Protein AF-A0A917WPK6-F1 (afdb_monomer_lite)

pLDDT: mean 72.39, std 10.98, range [42.38, 93.69]

Secondary structure (DSSP, 8-state):
--HHHHHHHHHHHHHHHS-SEETTEE-----------HHHHHHHHHHHHHHHHHHHHHHHHHHHHHHHHHIIIIISS-HHHHHHHHHHHHTSSTTSPPPHHHHHHHHHHHHHH-TT-HHHHHHHHHHHHHHTS-HHHHHHHHHHHHHHHHHHT-HHHHHHHHHHHHHHHHHHHHHHHHHHT--

Foldseek 3Di:
DDPVVVVVVVVVVCPVVDDCDDPPDGDPDDDDDDDDDPVRVVVVVVVVVVVVVVVVVVVVVVVVVVVVCCCVPPQVVAVLSVLVVVVVVVPPPPLDDDDLVSLVVSLVVRCVRCVPDVVSVVSVVVSVVCVPDDPVRNLVVLVVVLVVCVVVPNVVVSVSSVVVSVVVVVVVVVVVVVVVVPD

Radius of gyration: 34.16 Å; chains: 1; bounding box: 64×54×100 Å

Organism: NCBI:txid1763543

Sequence (183 aa):
MEWRTAEQELNGELLGHLPCKIGKLKVLRASATVEPDPASWEAGMQLESARRQQLFESAVRRQAKARVDFLRREVLSDPVAAQLYLVSMKESDLGRGLDKDTIKKLIEDAAWWTPQNRWLLIARIVYDYLSGLSDGRARDLLRAFIVAAEAIGDQEFADRLRSEADEDARESDREGDRMHLQI

Structure (mmCIF, N/CA/C/O backbone):
data_AF-A0A917WPK6-F1
#
_entry.id   AF-A0A917WPK6-F1
#
loop_
_atom_site.group_PDB
_atom_site.id
_atom_site.type_symbol
_atom_site.label_atom_id
_atom_site.label_alt_id
_atom_site.label_comp_id
_atom_site.label_asym_id
_atom_site.label_entity_id
_atom_site.label_seq_id
_atom_site.pdbx_PDB_ins_code
_atom_site.Cartn_x
_atom_site.Cartn_y
_atom_site.Cartn_z
_atom_site.occupancy
_atom_site.B_iso_or_equiv
_atom_site.auth_seq_id
_atom_site.auth_comp_id
_atom_site.auth_asym_id
_atom_site.auth_atom_id
_atom_site.pdbx_PDB_model_num
ATOM 1 N N . MET A 1 1 ? 17.019 -6.739 -34.092 1.00 50.28 1 MET A N 1
ATOM 2 C CA . MET A 1 1 ? 17.404 -7.574 -35.245 1.00 50.28 1 MET A CA 1
ATOM 3 C C . MET A 1 1 ? 17.828 -8.916 -34.715 1.00 50.28 1 MET A C 1
ATOM 5 O O . MET A 1 1 ? 18.421 -8.988 -33.648 1.00 50.28 1 MET A O 1
ATOM 9 N N . GLU A 1 2 ? 17.358 -9.950 -35.384 1.00 58.19 2 GLU A N 1
ATOM 10 C CA . GLU A 1 2 ? 17.169 -11.278 -34.834 1.00 58.19 2 GLU A CA 1
ATOM 11 C C . GLU A 1 2 ? 18.501 -12.026 -34.822 1.00 58.19 2 GLU A C 1
ATOM 13 O O . GLU A 1 2 ? 19.140 -12.163 -35.857 1.00 58.19 2 GLU A O 1
ATOM 18 N N . TRP A 1 3 ? 18.903 -12.549 -33.661 1.00 59.41 3 TRP A N 1
ATOM 19 C CA . TRP A 1 3 ? 20.047 -13.464 -33.507 1.00 59.41 3 TRP A CA 1
ATOM 20 C C . TRP A 1 3 ? 20.082 -14.554 -34.598 1.00 59.41 3 TRP A C 1
ATOM 22 O O . TRP A 1 3 ? 21.148 -14.958 -35.042 1.00 59.41 3 TRP A O 1
ATOM 32 N N . ARG A 1 4 ? 18.904 -14.953 -35.095 1.00 65.75 4 ARG A N 1
ATOM 33 C CA . ARG A 1 4 ? 18.723 -15.918 -36.183 1.00 65.75 4 ARG A CA 1
ATOM 34 C C . ARG A 1 4 ? 19.319 -15.471 -37.517 1.00 65.75 4 ARG A C 1
ATOM 36 O O . ARG A 1 4 ? 19.803 -16.317 -38.254 1.00 65.75 4 ARG A O 1
ATOM 43 N N . THR A 1 5 ? 19.286 -14.179 -37.838 1.00 71.25 5 THR A N 1
ATOM 44 C CA . THR A 1 5 ? 19.852 -13.647 -39.086 1.00 71.25 5 THR A CA 1
ATOM 45 C C . THR A 1 5 ? 21.377 -13.664 -39.025 1.00 71.25 5 THR A C 1
ATOM 47 O O . THR A 1 5 ? 22.015 -14.173 -39.939 1.00 71.25 5 THR A O 1
ATOM 50 N N . ALA A 1 6 ? 21.951 -13.231 -37.898 1.00 67.00 6 ALA A N 1
ATOM 51 C CA . ALA A 1 6 ? 23.393 -13.302 -37.657 1.00 67.00 6 ALA A CA 1
ATOM 52 C C . ALA A 1 6 ? 23.897 -14.758 -37.595 1.00 67.00 6 ALA A C 1
ATOM 54 O O . ALA A 1 6 ? 24.951 -15.083 -38.131 1.00 67.00 6 ALA A O 1
ATOM 55 N N . GLU A 1 7 ? 23.120 -15.660 -36.990 1.00 67.88 7 GLU A N 1
ATOM 56 C CA . GLU A 1 7 ? 23.405 -17.098 -36.962 1.00 67.88 7 GLU A CA 1
ATOM 57 C C . GLU A 1 7 ? 23.364 -17.717 -38.370 1.00 67.88 7 GLU A C 1
ATOM 59 O O . GLU A 1 7 ? 24.188 -18.571 -38.695 1.00 67.88 7 GLU A O 1
ATOM 64 N N . GLN A 1 8 ? 22.438 -17.285 -39.230 1.00 70.94 8 GLN A N 1
ATOM 65 C CA . GLN A 1 8 ? 22.352 -17.745 -40.619 1.00 70.94 8 GLN A CA 1
ATOM 66 C C . GLN A 1 8 ? 23.507 -17.231 -41.485 1.00 70.94 8 GLN A C 1
ATOM 68 O O . GLN A 1 8 ? 24.055 -18.012 -42.262 1.00 70.94 8 GLN A O 1
ATOM 73 N N . GLU A 1 9 ? 23.906 -15.969 -41.332 1.00 74.81 9 GLU A N 1
ATOM 74 C CA . GLU A 1 9 ? 25.057 -15.393 -42.041 1.00 74.81 9 GLU A CA 1
ATOM 75 C C . GLU A 1 9 ? 26.365 -16.075 -41.628 1.00 74.81 9 GLU A C 1
ATOM 77 O O . GLU A 1 9 ? 27.120 -16.536 -42.485 1.00 74.81 9 GLU A O 1
ATOM 82 N N . LEU A 1 10 ? 26.579 -16.254 -40.322 1.00 70.38 10 LEU A N 1
ATOM 83 C CA . LEU A 1 10 ? 27.770 -16.907 -39.785 1.00 70.38 10 LEU A CA 1
ATOM 84 C C . LEU A 1 10 ? 27.842 -18.386 -40.194 1.00 70.38 10 LEU A C 1
ATOM 86 O O . LEU A 1 10 ? 28.901 -18.875 -40.582 1.00 70.38 10 LEU A O 1
ATOM 90 N N . ASN A 1 11 ? 26.714 -19.103 -40.188 1.00 71.12 11 ASN A N 1
ATOM 91 C CA . ASN A 1 11 ? 26.657 -20.466 -40.721 1.00 71.12 11 ASN A CA 1
ATOM 92 C C . ASN A 1 11 ? 26.923 -20.508 -42.236 1.00 71.12 11 ASN A C 1
ATOM 94 O O . ASN A 1 11 ? 27.572 -21.442 -42.708 1.00 71.12 11 ASN A O 1
ATOM 98 N N . GLY A 1 12 ? 26.455 -19.510 -42.990 1.00 72.38 12 GLY A N 1
ATOM 99 C CA . GLY A 1 12 ? 26.728 -19.367 -44.420 1.00 72.38 12 GLY A CA 1
ATOM 100 C C . GLY A 1 12 ? 28.217 -19.184 -44.721 1.00 72.38 12 GLY A C 1
ATOM 101 O O . GLY A 1 12 ? 28.764 -19.905 -45.557 1.00 72.38 12 GLY A O 1
ATOM 102 N N . GLU A 1 13 ? 28.894 -18.289 -43.999 1.00 72.44 13 GLU A N 1
ATOM 103 C CA . GLU A 1 13 ? 30.341 -18.075 -44.139 1.00 72.44 13 GLU A CA 1
ATOM 104 C C . GLU A 1 13 ? 31.158 -19.294 -43.691 1.00 72.44 13 GLU A C 1
ATOM 106 O O . GLU A 1 13 ? 32.083 -19.720 -44.391 1.00 72.44 13 GLU A O 1
ATOM 111 N N . LEU A 1 14 ? 30.794 -19.920 -42.566 1.00 70.31 14 LEU A N 1
ATOM 112 C CA . LEU A 1 14 ? 31.486 -21.115 -42.075 1.00 70.31 14 LEU A CA 1
ATOM 113 C C . LEU A 1 14 ? 31.387 -22.282 -43.064 1.00 70.31 14 LEU A C 1
ATOM 115 O O . LEU A 1 14 ? 32.368 -23.000 -43.246 1.00 70.31 14 LEU A O 1
ATOM 119 N N . LEU A 1 15 ? 30.250 -22.459 -43.742 1.00 69.06 15 LEU A N 1
ATOM 120 C CA . LEU A 1 15 ? 30.089 -23.475 -44.789 1.00 69.06 15 LEU A CA 1
ATOM 121 C C . LEU A 1 15 ? 30.979 -23.215 -46.016 1.00 69.06 15 LEU A C 1
ATOM 123 O O . LEU A 1 15 ? 31.389 -24.171 -46.676 1.00 69.06 15 LEU A O 1
ATOM 127 N N . GLY A 1 16 ? 31.291 -21.949 -46.313 1.00 69.12 16 GLY A N 1
ATOM 128 C CA . GLY A 1 16 ? 32.178 -21.559 -47.413 1.00 69.12 16 GLY A CA 1
ATOM 129 C C . GLY A 1 16 ? 33.662 -21.820 -47.135 1.00 69.12 16 GLY A C 1
ATOM 130 O O . GLY A 1 16 ? 34.419 -22.103 -48.063 1.00 69.12 16 GLY A O 1
ATOM 131 N N . HIS A 1 17 ? 34.077 -21.771 -45.865 1.00 69.25 17 HIS A N 1
ATOM 132 C CA . HIS A 1 17 ? 35.486 -21.878 -45.465 1.00 69.25 17 HIS A CA 1
ATOM 133 C C . HIS A 1 17 ? 35.862 -23.200 -44.783 1.00 69.25 17 HIS A C 1
ATOM 135 O O . HIS A 1 17 ? 37.037 -23.575 -44.793 1.00 69.25 17 HIS A O 1
ATOM 141 N N . LEU A 1 18 ? 34.899 -23.938 -44.220 1.00 64.19 18 LEU A N 1
ATOM 142 C CA . LEU A 1 18 ? 35.140 -25.240 -43.600 1.00 64.19 18 LEU A CA 1
ATOM 143 C C . LEU A 1 18 ? 34.646 -26.367 -44.512 1.00 64.19 18 LEU A C 1
ATOM 145 O O . LEU A 1 18 ? 33.437 -26.598 -44.622 1.00 64.19 18 LEU A O 1
ATOM 149 N N . PRO A 1 19 ? 35.551 -27.144 -45.132 1.00 62.59 19 PRO A N 1
ATOM 150 C CA . PRO A 1 19 ? 35.147 -28.330 -45.868 1.00 62.59 19 PRO A CA 1
ATOM 151 C C . PRO A 1 19 ? 34.479 -29.314 -44.903 1.00 62.59 19 PRO A C 1
ATOM 153 O O . PRO A 1 19 ? 35.118 -29.936 -44.055 1.00 62.59 19 PRO A O 1
ATOM 156 N N . CYS A 1 20 ? 33.165 -29.483 -45.050 1.00 61.66 20 CYS A N 1
ATOM 157 C CA . CYS A 1 20 ? 32.365 -30.351 -44.183 1.00 61.66 20 CYS A CA 1
ATOM 158 C C . CYS A 1 20 ? 32.765 -31.836 -44.289 1.00 61.66 20 CYS A C 1
ATOM 160 O O . CYS A 1 20 ? 32.389 -32.639 -43.427 1.00 61.66 20 CYS A O 1
ATOM 162 N N . LYS A 1 21 ? 33.545 -32.201 -45.321 1.00 58.88 21 LYS A N 1
ATOM 163 C CA . LYS A 1 21 ? 34.248 -33.480 -45.445 1.00 58.88 21 LYS A CA 1
ATOM 164 C C . LYS A 1 21 ? 35.617 -33.312 -46.113 1.00 58.88 21 LYS A C 1
ATOM 166 O O . LYS A 1 21 ? 35.682 -32.900 -47.266 1.00 58.88 21 LYS A O 1
ATOM 171 N N . ILE A 1 22 ? 36.688 -33.722 -45.432 1.00 60.81 22 ILE A N 1
ATOM 172 C CA . ILE A 1 22 ? 38.014 -33.941 -46.037 1.00 60.81 22 ILE A CA 1
ATOM 173 C C . ILE A 1 22 ? 38.290 -35.447 -45.977 1.00 60.81 22 ILE A C 1
ATOM 175 O O . ILE A 1 22 ? 38.600 -35.993 -44.917 1.00 60.81 22 ILE A O 1
ATOM 179 N N . GLY A 1 23 ? 38.131 -36.153 -47.099 1.00 66.56 23 GLY A N 1
ATOM 180 C CA . GLY A 1 23 ? 38.293 -37.611 -47.143 1.00 66.56 23 GLY A CA 1
ATOM 181 C C . GLY A 1 23 ? 37.332 -38.335 -46.186 1.00 66.56 23 GLY A C 1
ATOM 182 O O . GLY A 1 23 ? 36.129 -38.382 -46.432 1.00 66.56 23 GLY A O 1
ATOM 183 N N . LYS A 1 24 ? 37.858 -38.903 -45.089 1.00 63.97 24 LYS A N 1
ATOM 184 C CA . LYS A 1 24 ? 37.076 -39.594 -44.039 1.00 63.97 24 LYS A CA 1
ATOM 185 C C . LYS A 1 24 ? 36.710 -38.709 -42.833 1.00 63.97 24 LYS A C 1
ATOM 187 O O . LYS A 1 24 ? 35.982 -39.170 -41.958 1.00 63.97 24 LYS A O 1
ATOM 192 N N . LEU A 1 25 ? 37.203 -37.471 -42.756 1.00 54.19 25 LEU A N 1
ATOM 193 C CA . LEU A 1 25 ? 36.896 -36.542 -41.662 1.00 54.19 25 LEU A CA 1
ATOM 194 C C . LEU A 1 25 ? 35.546 -35.866 -41.897 1.00 54.19 25 LEU A C 1
ATOM 196 O O . LEU A 1 25 ? 35.306 -35.339 -42.980 1.00 54.19 25 LEU A O 1
ATOM 200 N N . LYS A 1 26 ? 34.685 -35.854 -40.875 1.00 65.06 26 LYS A N 1
ATOM 201 C CA . LYS A 1 26 ? 33.421 -35.109 -40.854 1.00 65.06 26 LYS A CA 1
ATOM 202 C C . LYS A 1 26 ? 33.469 -34.119 -39.696 1.00 65.06 26 LYS A C 1
ATOM 204 O O . LYS A 1 26 ? 33.657 -34.530 -38.553 1.00 65.06 26 LYS A O 1
ATOM 209 N N . VAL A 1 27 ? 33.289 -32.834 -39.986 1.00 62.88 27 VAL A N 1
ATOM 210 C CA . VAL A 1 27 ? 33.156 -31.814 -38.939 1.00 62.88 27 VAL A CA 1
ATOM 211 C C . VAL A 1 27 ? 31.792 -32.008 -38.277 1.00 62.88 27 VAL A C 1
ATOM 213 O O . VAL A 1 27 ? 30.759 -31.915 -38.936 1.00 62.88 27 VAL A O 1
ATOM 216 N N . LEU A 1 28 ? 31.787 -32.367 -36.991 1.00 62.81 28 LEU A N 1
ATOM 217 C CA . LEU A 1 28 ? 30.559 -32.636 -36.231 1.00 62.81 28 LEU A CA 1
ATOM 218 C C . LEU A 1 28 ? 30.001 -31.379 -35.551 1.00 62.81 28 LEU A C 1
ATOM 220 O O . LEU A 1 28 ? 28.794 -31.290 -35.345 1.00 62.81 28 LEU A O 1
ATOM 224 N N . ARG A 1 29 ? 30.866 -30.418 -35.205 1.00 58.94 29 ARG A N 1
ATOM 225 C CA . ARG A 1 29 ? 30.492 -29.151 -34.570 1.00 58.94 29 ARG A CA 1
ATOM 226 C C . ARG A 1 29 ? 31.550 -28.089 -34.861 1.00 58.94 29 ARG A C 1
ATOM 228 O O . ARG A 1 29 ? 32.737 -28.372 -34.738 1.00 58.94 29 ARG A O 1
ATOM 235 N N . ALA A 1 30 ? 31.107 -26.884 -35.199 1.00 65.75 30 ALA A N 1
ATOM 236 C CA . ALA A 1 30 ? 31.920 -25.675 -35.177 1.00 65.75 30 ALA A CA 1
ATOM 237 C C . ALA A 1 30 ? 31.386 -24.761 -34.066 1.00 65.75 30 ALA A C 1
ATOM 239 O O . ALA A 1 30 ? 30.181 -24.730 -33.812 1.00 65.75 30 ALA A O 1
ATOM 240 N N . SER A 1 31 ? 32.277 -24.057 -33.375 1.00 62.41 31 SER A N 1
ATOM 241 C CA . SER A 1 31 ? 31.922 -23.026 -32.400 1.00 62.41 31 SER A CA 1
ATOM 242 C C . SER A 1 31 ? 32.614 -21.735 -32.798 1.00 62.41 31 SER A C 1
ATOM 244 O O . SER A 1 31 ? 33.829 -21.740 -32.985 1.00 62.41 31 SER A O 1
ATOM 246 N N . ALA A 1 32 ? 31.851 -20.655 -32.904 1.00 65.50 32 ALA A N 1
ATOM 247 C CA . ALA A 1 32 ? 32.379 -19.313 -33.076 1.00 65.50 32 ALA A CA 1
ATOM 248 C C . ALA A 1 32 ? 32.091 -18.509 -31.808 1.00 65.50 32 ALA A C 1
ATOM 250 O O . ALA A 1 32 ? 30.985 -18.570 -31.267 1.00 65.50 32 ALA A O 1
ATOM 251 N N . THR A 1 33 ? 33.092 -17.768 -31.346 1.00 66.69 33 THR A N 1
ATOM 252 C CA . THR A 1 33 ? 32.928 -16.770 -30.292 1.00 66.69 33 THR A CA 1
ATOM 253 C C . THR A 1 33 ? 32.871 -15.419 -30.978 1.00 66.69 33 THR A C 1
ATOM 255 O O . THR A 1 33 ? 33.803 -15.053 -31.689 1.00 66.69 33 THR A O 1
ATOM 258 N N . VAL A 1 34 ? 31.764 -14.703 -30.804 1.00 69.69 34 VAL A N 1
ATOM 259 C CA . VAL A 1 34 ? 31.635 -13.330 -31.288 1.00 69.69 34 VAL A CA 1
ATOM 260 C C . VAL A 1 34 ? 32.071 -12.419 -30.153 1.00 69.69 34 VAL A C 1
ATOM 262 O O . VAL A 1 34 ? 31.407 -12.365 -29.119 1.00 69.69 34 VAL A O 1
ATOM 265 N N . GLU A 1 35 ? 33.192 -11.732 -30.335 1.00 78.00 35 GLU A N 1
ATOM 266 C CA . GLU A 1 35 ? 33.587 -10.642 -29.451 1.00 78.00 35 GLU A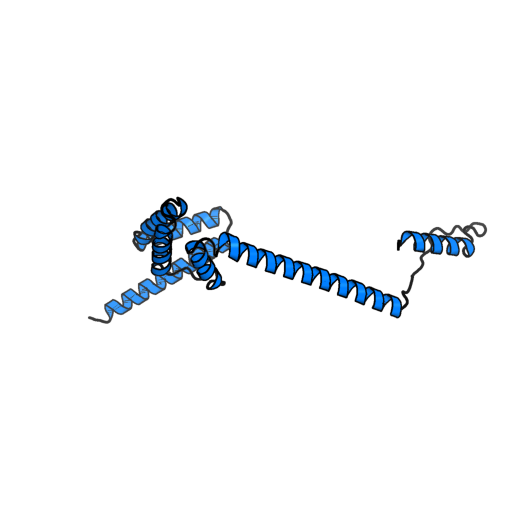 CA 1
ATOM 267 C C . GLU A 1 35 ? 32.880 -9.372 -29.935 1.00 78.00 35 GLU A C 1
ATOM 269 O O . GLU A 1 35 ? 33.131 -8.928 -31.059 1.00 78.00 35 GLU A O 1
ATOM 274 N N . PRO A 1 36 ? 31.934 -8.818 -29.156 1.00 71.94 36 PRO A N 1
ATOM 275 C CA . PRO A 1 36 ? 31.268 -7.593 -29.551 1.00 71.94 36 PRO A CA 1
ATOM 276 C C . PRO A 1 36 ? 32.284 -6.453 -29.549 1.00 71.94 36 PRO A C 1
ATOM 278 O O . PRO A 1 36 ? 33.069 -6.307 -28.612 1.00 71.94 36 PRO A O 1
ATOM 281 N N . ASP A 1 37 ? 32.232 -5.626 -30.590 1.00 84.19 37 ASP A N 1
ATOM 282 C CA . ASP A 1 37 ? 32.968 -4.369 -30.623 1.00 84.19 37 ASP A CA 1
ATOM 283 C C . ASP A 1 37 ? 32.655 -3.557 -29.344 1.00 84.19 37 ASP A C 1
ATOM 285 O O . ASP A 1 37 ? 31.471 -3.364 -29.027 1.00 84.19 37 ASP A O 1
ATOM 289 N N . PRO A 1 38 ? 33.671 -3.097 -28.586 1.00 81.38 38 PRO A N 1
ATOM 290 C CA . PRO A 1 38 ? 33.469 -2.419 -27.307 1.00 81.38 38 PRO A CA 1
ATOM 291 C C . PRO A 1 38 ? 32.511 -1.226 -27.392 1.00 81.38 38 PRO A C 1
ATOM 293 O O . PRO A 1 38 ? 31.682 -1.045 -26.501 1.00 81.38 38 PRO A O 1
ATOM 296 N N . ALA A 1 39 ? 32.556 -0.459 -28.487 1.00 80.75 39 ALA A N 1
ATOM 297 C CA . ALA A 1 39 ? 31.664 0.683 -28.684 1.00 80.75 39 ALA A CA 1
ATOM 298 C C . ALA A 1 39 ? 30.201 0.245 -28.883 1.00 80.75 39 ALA A C 1
ATOM 300 O O . ALA A 1 39 ? 29.277 0.853 -28.337 1.00 80.75 39 ALA A O 1
ATOM 301 N N . SER A 1 40 ? 29.981 -0.854 -29.607 1.00 81.00 40 SER A N 1
ATOM 302 C CA . SER A 1 40 ? 28.655 -1.455 -29.796 1.00 81.00 40 SER A CA 1
ATOM 303 C C . SER A 1 40 ? 28.094 -2.058 -28.499 1.00 81.00 40 SER A C 1
ATOM 305 O O . SER A 1 40 ? 26.893 -1.958 -28.230 1.00 81.00 40 SER A O 1
ATOM 307 N N . TRP A 1 41 ? 28.957 -2.641 -27.661 1.00 81.25 41 TRP A N 1
ATOM 308 C CA . TRP A 1 41 ? 28.588 -3.144 -26.335 1.00 81.25 41 TRP A CA 1
ATOM 309 C C . TRP A 1 41 ? 28.183 -2.014 -25.379 1.00 81.25 41 TRP A C 1
ATOM 311 O O . TRP A 1 41 ? 27.123 -2.082 -24.750 1.00 81.25 41 TRP A O 1
ATOM 321 N N . GLU A 1 42 ? 28.985 -0.949 -25.303 1.00 84.88 42 GLU A N 1
ATOM 322 C CA . GLU A 1 42 ? 28.680 0.230 -24.486 1.00 84.88 42 GLU A CA 1
ATOM 323 C C . GLU A 1 42 ? 27.368 0.895 -24.915 1.00 84.88 42 GLU A C 1
ATOM 325 O O . GLU A 1 42 ? 26.526 1.200 -24.065 1.00 84.88 42 GLU A O 1
ATOM 330 N N . ALA A 1 43 ? 27.141 1.043 -26.224 1.00 84.19 43 ALA A N 1
ATOM 331 C CA . ALA A 1 43 ? 25.889 1.572 -26.758 1.00 84.19 43 ALA A CA 1
ATOM 332 C C . ALA A 1 43 ? 24.678 0.701 -26.369 1.00 84.19 43 ALA A C 1
ATOM 334 O O . ALA A 1 43 ? 23.634 1.227 -25.972 1.00 84.19 43 ALA A O 1
ATOM 335 N N . GLY A 1 44 ? 24.817 -0.629 -26.414 1.00 85.81 44 GLY A N 1
ATOM 336 C CA . GLY A 1 44 ? 23.776 -1.562 -25.972 1.00 85.81 44 GLY A CA 1
ATOM 337 C C . GLY A 1 44 ? 23.466 -1.443 -24.477 1.00 85.81 44 GLY A C 1
ATOM 338 O O . GLY A 1 44 ? 22.300 -1.393 -24.078 1.00 85.81 44 GLY A O 1
ATOM 339 N N . MET A 1 45 ? 24.502 -1.318 -23.646 1.00 88.25 45 MET A N 1
ATOM 340 C CA . MET A 1 45 ? 24.355 -1.132 -22.200 1.00 88.25 45 MET A CA 1
ATOM 341 C C . MET A 1 45 ? 23.681 0.198 -21.845 1.00 88.25 45 MET A C 1
ATOM 343 O O . MET A 1 45 ? 22.839 0.234 -20.943 1.00 88.25 45 MET A O 1
ATOM 347 N N . GLN A 1 46 ? 24.005 1.276 -22.564 1.00 90.00 46 GLN A N 1
ATOM 348 C CA . GLN A 1 46 ? 23.354 2.579 -22.402 1.00 90.00 46 GLN A CA 1
ATOM 349 C C . GLN A 1 46 ? 21.880 2.545 -22.822 1.00 90.00 46 GLN A C 1
ATOM 351 O O . GLN A 1 46 ? 21.028 3.123 -22.148 1.00 90.00 46 GLN A O 1
ATOM 356 N N . LEU A 1 47 ? 21.551 1.830 -23.899 1.00 92.00 47 LEU A N 1
ATOM 357 C CA . LEU A 1 47 ? 20.165 1.681 -24.337 1.00 92.00 47 LEU A CA 1
ATOM 358 C C . LEU A 1 47 ? 19.329 0.901 -23.310 1.00 92.00 47 LEU A C 1
ATOM 360 O O . LEU A 1 47 ? 18.212 1.301 -22.975 1.00 92.00 47 LEU A O 1
ATOM 364 N N . GLU A 1 48 ? 19.875 -0.188 -22.769 1.00 89.50 48 GLU A N 1
ATOM 365 C CA . GLU A 1 48 ? 19.201 -0.992 -21.745 1.00 89.50 48 GLU A CA 1
ATOM 366 C C . GLU A 1 48 ? 19.059 -0.258 -20.407 1.00 89.50 48 GLU A C 1
ATOM 368 O O . GLU A 1 48 ? 18.044 -0.412 -19.717 1.00 89.50 48 GLU A O 1
ATOM 373 N N . SER A 1 49 ? 20.042 0.556 -20.016 1.00 88.62 49 SER A N 1
ATOM 374 C CA . SER A 1 49 ? 19.930 1.383 -18.809 1.00 88.62 49 SER A CA 1
ATOM 375 C C . SER A 1 49 ? 18.883 2.487 -18.985 1.00 88.62 49 SER A C 1
ATOM 377 O O . SER A 1 49 ? 18.027 2.649 -18.112 1.00 88.62 49 SER A O 1
ATOM 379 N N . ALA A 1 50 ? 18.857 3.160 -20.140 1.00 90.06 50 ALA A N 1
ATOM 380 C CA . ALA A 1 50 ? 17.844 4.160 -20.471 1.00 90.06 50 ALA A CA 1
ATOM 381 C C . ALA A 1 50 ? 16.430 3.556 -20.481 1.00 90.06 50 ALA A C 1
ATOM 383 O O . ALA A 1 50 ? 15.493 4.130 -19.920 1.00 90.06 50 ALA A O 1
ATOM 384 N N . ARG A 1 51 ? 16.274 2.352 -21.044 1.00 91.44 51 ARG A N 1
ATOM 385 C CA . ARG A 1 51 ? 14.995 1.633 -21.055 1.00 91.44 51 ARG A CA 1
ATOM 386 C C . ARG A 1 51 ? 14.523 1.286 -19.646 1.00 91.44 51 ARG A C 1
ATOM 388 O O . ARG A 1 51 ? 13.356 1.503 -19.318 1.00 91.44 51 ARG A O 1
ATOM 395 N N . ARG A 1 52 ? 15.418 0.766 -18.803 1.00 90.75 52 ARG A N 1
ATOM 396 C CA . ARG A 1 52 ? 15.111 0.467 -17.396 1.00 90.75 52 ARG A CA 1
ATOM 397 C C . ARG A 1 52 ? 14.710 1.722 -16.628 1.00 90.75 52 ARG A C 1
ATOM 399 O O . ARG A 1 52 ? 13.711 1.690 -15.911 1.00 90.75 52 ARG A O 1
ATOM 406 N N . GLN A 1 53 ? 15.420 2.826 -16.841 1.00 92.06 53 GLN A N 1
ATOM 407 C CA . GLN A 1 53 ? 15.097 4.110 -16.226 1.00 92.06 53 GLN A CA 1
ATOM 408 C C . GLN A 1 53 ? 13.703 4.598 -16.640 1.00 92.06 53 GLN A C 1
ATOM 410 O O . GLN A 1 53 ? 12.888 4.947 -15.789 1.00 92.06 53 GLN A O 1
ATOM 415 N N . GLN A 1 54 ? 13.374 4.529 -17.931 1.00 92.50 54 GLN A N 1
ATOM 416 C CA . GLN A 1 54 ? 12.053 4.912 -18.429 1.00 92.50 54 GLN A CA 1
ATOM 417 C C . GLN A 1 54 ? 10.934 4.037 -17.840 1.00 92.50 54 GLN A C 1
ATOM 419 O O . GLN A 1 54 ? 9.861 4.540 -17.490 1.00 92.50 54 GLN A O 1
ATOM 424 N N . LEU A 1 55 ? 11.168 2.728 -17.704 1.00 92.56 55 LEU A N 1
ATOM 425 C CA . LEU A 1 55 ? 10.213 1.819 -17.069 1.00 92.56 55 LEU A CA 1
ATOM 426 C C . LEU A 1 55 ? 9.989 2.184 -15.600 1.00 92.56 55 LEU A C 1
ATOM 428 O O . LEU A 1 55 ? 8.832 2.266 -15.176 1.00 92.56 55 LEU A O 1
ATOM 432 N N . PHE A 1 56 ? 11.063 2.462 -14.859 1.00 93.69 56 PHE A N 1
ATOM 433 C CA . PHE A 1 56 ? 10.984 2.902 -13.470 1.00 93.69 56 PHE A CA 1
ATOM 434 C C . PHE A 1 56 ? 10.198 4.210 -13.341 1.00 93.69 56 PHE A C 1
ATOM 436 O O . PHE A 1 56 ? 9.216 4.272 -12.601 1.00 93.69 56 PHE A O 1
ATOM 443 N N . GLU A 1 57 ? 10.530 5.224 -14.139 1.00 93.69 57 GLU A N 1
ATOM 444 C CA . GLU A 1 57 ? 9.808 6.499 -14.140 1.00 93.69 57 GLU A CA 1
ATOM 445 C C . GLU A 1 57 ? 8.327 6.330 -14.489 1.00 93.69 57 GLU A C 1
ATOM 447 O O . GLU A 1 57 ? 7.461 6.956 -13.873 1.00 93.69 57 GLU A O 1
ATOM 452 N N . SER A 1 58 ? 8.002 5.449 -15.439 1.00 91.00 58 SER A N 1
ATOM 453 C CA . SER A 1 58 ? 6.610 5.148 -15.786 1.00 91.00 58 SER A CA 1
ATOM 454 C C . SER A 1 58 ? 5.844 4.512 -14.622 1.00 91.00 58 SER A C 1
ATOM 456 O O . SER A 1 58 ? 4.650 4.772 -14.450 1.00 91.00 58 SER A O 1
ATOM 458 N N . ALA A 1 59 ? 6.507 3.668 -13.828 1.00 91.06 59 ALA A N 1
ATOM 459 C CA . ALA A 1 59 ? 5.919 3.020 -12.664 1.00 91.06 59 ALA A CA 1
ATOM 460 C C . ALA A 1 59 ? 5.712 4.036 -11.535 1.00 91.06 59 ALA A C 1
ATOM 462 O O . ALA A 1 59 ? 4.606 4.124 -11.004 1.00 91.06 59 ALA A O 1
ATOM 463 N N . VAL A 1 60 ? 6.714 4.878 -11.264 1.00 89.44 60 VAL A N 1
ATOM 464 C CA . VAL A 1 60 ? 6.625 5.972 -10.284 1.00 89.44 60 VAL A CA 1
ATOM 465 C C . VAL A 1 60 ? 5.486 6.927 -10.637 1.00 89.44 60 VAL A C 1
ATOM 467 O O . VAL A 1 60 ? 4.662 7.247 -9.783 1.00 89.44 60 VAL A O 1
ATOM 470 N N . ARG A 1 61 ? 5.360 7.333 -11.908 1.00 90.19 61 ARG A N 1
ATOM 471 C CA . ARG A 1 61 ? 4.254 8.197 -12.355 1.00 90.19 61 ARG A CA 1
ATOM 472 C C . ARG A 1 61 ? 2.893 7.523 -12.200 1.00 90.19 61 ARG A C 1
ATOM 474 O O . ARG A 1 61 ? 1.943 8.178 -11.776 1.00 90.19 61 ARG A O 1
ATOM 481 N N . ARG A 1 62 ? 2.780 6.229 -12.521 1.00 89.62 62 ARG A N 1
ATOM 482 C CA . ARG A 1 62 ? 1.532 5.467 -12.330 1.00 89.62 62 ARG A CA 1
ATOM 483 C C . ARG A 1 62 ? 1.155 5.359 -10.858 1.00 89.62 62 ARG A C 1
ATOM 485 O O . ARG A 1 62 ? -0.002 5.593 -10.528 1.00 89.62 62 ARG A O 1
ATOM 492 N N . GLN A 1 63 ? 2.116 5.072 -9.986 1.00 88.00 63 GLN A N 1
ATOM 493 C CA . GLN A 1 63 ? 1.894 5.004 -8.545 1.00 88.00 63 GLN A CA 1
ATOM 494 C C . GLN A 1 63 ? 1.494 6.369 -7.976 1.00 88.00 63 GLN A C 1
ATOM 496 O O . GLN A 1 63 ? 0.514 6.461 -7.241 1.00 88.00 63 GLN A O 1
ATOM 501 N N . ALA A 1 64 ? 2.202 7.437 -8.353 1.00 86.00 64 ALA A N 1
ATOM 502 C CA . ALA A 1 64 ? 1.875 8.795 -7.933 1.00 86.00 64 ALA A CA 1
ATOM 503 C C . ALA A 1 64 ? 0.462 9.189 -8.382 1.00 86.00 64 ALA A C 1
ATOM 505 O O . ALA A 1 64 ? -0.323 9.690 -7.579 1.00 86.00 64 ALA A O 1
ATOM 506 N N . LYS A 1 65 ? 0.103 8.889 -9.636 1.00 89.50 65 LYS A N 1
ATOM 507 C CA . LYS A 1 65 ? -1.245 9.132 -10.155 1.00 89.50 65 LYS A CA 1
ATOM 508 C C . LYS A 1 65 ? -2.303 8.331 -9.395 1.00 89.50 65 LYS A C 1
ATOM 510 O O . LYS A 1 65 ? -3.289 8.916 -8.969 1.00 89.50 65 LYS A O 1
ATOM 515 N N . ALA A 1 66 ? -2.085 7.035 -9.176 1.00 87.12 66 ALA A N 1
ATOM 516 C CA . ALA A 1 66 ? -3.013 6.190 -8.425 1.00 87.12 66 ALA A CA 1
ATOM 517 C C . ALA A 1 66 ? -3.217 6.699 -6.992 1.00 87.12 66 ALA A C 1
ATOM 519 O O . ALA A 1 66 ? -4.342 6.735 -6.504 1.00 87.12 66 ALA A O 1
ATOM 520 N N . ARG A 1 67 ? -2.145 7.162 -6.340 1.00 82.00 67 ARG A N 1
ATOM 521 C CA . ARG A 1 67 ? -2.218 7.759 -5.005 1.00 82.00 67 ARG A CA 1
ATOM 522 C C . ARG A 1 67 ? -3.020 9.057 -4.999 1.00 82.00 67 ARG A C 1
ATOM 524 O O . ARG A 1 67 ? -3.844 9.246 -4.115 1.00 82.00 67 ARG A O 1
ATOM 531 N N . VAL A 1 68 ? -2.804 9.936 -5.976 1.00 84.00 68 VAL A N 1
ATOM 532 C CA . VAL A 1 68 ? -3.577 11.181 -6.120 1.00 84.00 68 VAL A CA 1
ATOM 533 C C . VAL A 1 68 ? -5.048 10.882 -6.408 1.00 84.00 68 VAL A C 1
ATOM 535 O O . VAL A 1 68 ? -5.924 11.509 -5.818 1.00 84.00 68 VAL A O 1
ATOM 538 N N . ASP A 1 69 ? -5.326 9.909 -7.274 1.00 85.25 69 ASP A N 1
ATOM 539 C CA . ASP A 1 69 ? -6.691 9.502 -7.602 1.00 85.25 69 ASP A CA 1
ATOM 540 C C . ASP A 1 69 ? -7.399 8.894 -6.381 1.00 85.25 69 ASP A C 1
ATOM 542 O O . ASP A 1 69 ? -8.541 9.259 -6.115 1.00 85.25 69 ASP A O 1
ATOM 546 N N . PHE A 1 70 ? -6.720 8.048 -5.599 1.00 81.62 70 PHE A N 1
ATOM 547 C CA . PHE A 1 70 ? -7.226 7.512 -4.330 1.00 81.62 70 PHE A CA 1
ATOM 548 C C . PHE A 1 70 ? -7.513 8.626 -3.320 1.00 81.62 70 PHE A C 1
ATOM 550 O O . PHE A 1 70 ? -8.621 8.726 -2.797 1.00 81.62 70 PHE A O 1
ATOM 557 N N . LEU A 1 71 ? -6.546 9.523 -3.109 1.00 80.38 71 LEU A N 1
ATOM 558 C CA . LEU A 1 71 ? -6.714 10.673 -2.225 1.00 80.38 71 LEU A CA 1
ATOM 559 C C . LEU A 1 71 ? -7.934 11.506 -2.619 1.00 80.38 71 LEU A C 1
ATOM 561 O O . LEU A 1 71 ? -8.729 11.899 -1.777 1.00 80.38 71 LEU A O 1
ATOM 565 N N . ARG A 1 72 ? -8.107 11.761 -3.914 1.00 80.81 72 ARG A N 1
ATOM 566 C CA . ARG A 1 72 ? -9.201 12.591 -4.408 1.00 80.81 72 ARG A CA 1
ATOM 567 C C . ARG A 1 72 ? -10.564 11.904 -4.333 1.00 80.81 72 ARG A C 1
ATOM 569 O O . ARG A 1 72 ? -11.549 12.589 -4.081 1.00 80.81 72 ARG A O 1
ATOM 576 N N . ARG A 1 73 ? -10.633 10.606 -4.638 1.00 82.00 73 ARG A N 1
ATOM 577 C CA . ARG A 1 73 ? -11.901 9.873 -4.792 1.00 82.00 73 ARG A CA 1
ATOM 578 C C . ARG A 1 73 ? -12.419 9.243 -3.516 1.00 82.00 73 ARG A C 1
ATOM 580 O O . ARG A 1 73 ? -13.624 9.079 -3.425 1.00 82.00 73 ARG A O 1
ATOM 587 N N . GLU A 1 74 ? -11.519 8.866 -2.615 1.00 76.06 74 GLU A N 1
ATOM 588 C CA . GLU A 1 74 ? -11.855 8.091 -1.419 1.00 76.06 74 GLU A CA 1
ATOM 589 C C . GLU A 1 74 ? -11.579 8.896 -0.147 1.00 76.06 74 GLU A C 1
ATOM 591 O O . GLU A 1 74 ? -12.385 8.899 0.774 1.00 76.06 74 GLU A O 1
ATOM 596 N N . VAL A 1 75 ? -10.450 9.611 -0.096 1.00 75.50 75 VAL A N 1
ATOM 597 C CA . VAL A 1 75 ? -9.997 10.282 1.134 1.00 75.50 75 VAL A CA 1
ATOM 598 C C . VAL A 1 75 ? -10.598 11.679 1.278 1.00 75.50 75 VAL A C 1
ATOM 600 O O . VAL A 1 75 ? -11.072 12.036 2.342 1.00 75.50 75 VAL A O 1
ATOM 603 N N . LEU A 1 76 ? -10.596 12.493 0.223 1.00 76.06 76 LEU A N 1
ATOM 604 C CA . LEU A 1 76 ? -11.120 13.866 0.265 1.00 76.06 76 LEU A CA 1
ATOM 605 C C . LEU A 1 76 ? -12.636 13.946 0.047 1.00 76.06 76 LEU A C 1
ATOM 607 O O . LEU A 1 76 ? -13.230 14.998 0.272 1.00 76.06 76 LEU A O 1
ATOM 611 N N . SER A 1 77 ? -13.255 12.862 -0.417 1.00 76.56 77 SER A N 1
ATOM 612 C CA . SER A 1 77 ? -14.707 12.745 -0.584 1.00 76.56 77 SER A CA 1
ATOM 613 C C . SER A 1 77 ? -15.441 12.502 0.731 1.00 76.56 77 SER A C 1
ATOM 615 O O . SER A 1 77 ? -16.635 12.781 0.809 1.00 76.56 77 SER A O 1
ATOM 617 N N . ASP A 1 78 ? -14.742 11.974 1.735 1.00 73.38 78 ASP A N 1
ATOM 618 C CA . ASP A 1 78 ? -15.289 11.647 3.043 1.00 73.38 78 ASP A CA 1
ATOM 619 C C . ASP A 1 78 ? -14.331 12.146 4.143 1.00 73.38 78 ASP A C 1
ATOM 621 O O . ASP A 1 78 ? -13.208 11.648 4.256 1.00 73.38 78 ASP A O 1
ATOM 625 N N . PRO A 1 79 ? -14.737 13.120 4.975 1.00 69.56 79 PRO A N 1
ATOM 626 C CA . PRO A 1 79 ? -13.899 13.627 6.061 1.00 69.56 79 PRO A CA 1
ATOM 627 C C . PRO A 1 79 ? -13.466 12.540 7.061 1.00 69.56 79 PRO A C 1
ATOM 629 O O . PRO A 1 79 ? -12.402 12.671 7.669 1.00 69.56 79 PRO A O 1
ATOM 632 N N . VAL A 1 80 ? -14.219 11.445 7.188 1.00 72.81 80 VAL A N 1
ATOM 633 C CA . VAL A 1 80 ? -13.842 10.280 8.003 1.00 72.81 80 VAL A CA 1
ATOM 634 C C . VAL A 1 80 ? -12.678 9.528 7.376 1.00 72.81 80 VAL A C 1
ATOM 636 O O . VAL A 1 80 ? -11.695 9.214 8.049 1.00 72.81 80 VAL A O 1
ATOM 639 N N . ALA A 1 81 ? -12.756 9.276 6.070 1.00 73.06 81 ALA A N 1
ATOM 640 C CA . ALA A 1 81 ? -11.674 8.656 5.318 1.00 73.06 81 ALA A CA 1
ATOM 641 C C . ALA A 1 81 ? -10.412 9.534 5.331 1.00 73.06 81 ALA A C 1
ATOM 643 O O . ALA A 1 81 ? -9.306 9.006 5.446 1.00 73.06 81 ALA A O 1
ATOM 644 N N . ALA A 1 82 ? -10.560 10.864 5.299 1.00 71.88 82 ALA A N 1
ATOM 645 C CA . ALA A 1 82 ? -9.463 11.813 5.500 1.00 71.88 82 ALA A CA 1
ATOM 646 C C . ALA A 1 82 ? -8.789 11.658 6.864 1.00 71.88 82 ALA A C 1
ATOM 648 O O . ALA A 1 82 ? -7.560 11.569 6.930 1.00 71.88 82 ALA A O 1
ATOM 649 N N . GLN A 1 83 ? -9.567 11.599 7.944 1.00 70.69 83 GLN A N 1
ATOM 650 C CA . GLN A 1 83 ? -9.026 11.410 9.289 1.00 70.69 83 GLN A CA 1
ATOM 651 C C . GLN A 1 83 ? -8.343 10.043 9.439 1.00 70.69 83 GLN A C 1
ATOM 653 O O . GLN A 1 83 ? -7.206 9.990 9.903 1.00 70.69 83 GLN A O 1
ATOM 658 N N . LEU A 1 84 ? -8.973 8.959 8.973 1.00 72.81 84 LEU A N 1
ATOM 659 C CA . LEU A 1 84 ? -8.387 7.612 8.971 1.00 72.81 84 LEU A CA 1
ATOM 660 C C . LEU A 1 84 ? -7.079 7.555 8.175 1.00 72.81 84 LEU A C 1
ATOM 662 O O . LEU A 1 84 ? -6.089 6.991 8.638 1.00 72.81 84 LEU A O 1
ATOM 666 N N . TYR A 1 85 ? -7.044 8.181 6.998 1.00 72.50 85 TYR A N 1
ATOM 667 C CA . TYR A 1 85 ? -5.837 8.250 6.184 1.00 72.50 85 TYR A CA 1
ATOM 668 C C . TYR A 1 85 ? -4.723 9.038 6.890 1.00 72.50 85 TYR A C 1
ATOM 670 O O . TYR A 1 85 ? -3.579 8.587 6.913 1.00 72.50 85 TYR A O 1
ATOM 678 N N . LEU A 1 86 ? -5.041 10.169 7.530 1.00 71.62 86 LEU A N 1
ATOM 679 C CA . LEU A 1 86 ? -4.076 10.958 8.307 1.00 71.62 86 LEU A CA 1
ATOM 680 C C . LEU A 1 86 ? -3.523 10.192 9.513 1.00 71.62 86 LEU A C 1
ATOM 682 O O . LEU A 1 86 ? -2.333 10.308 9.806 1.00 71.62 86 LEU A O 1
ATOM 686 N N . VAL A 1 87 ? -4.366 9.412 10.187 1.00 70.31 87 VAL A N 1
ATOM 687 C CA . VAL A 1 87 ? -3.954 8.528 11.281 1.00 70.31 87 VAL A CA 1
ATOM 688 C C . VAL A 1 87 ? -3.018 7.434 10.756 1.00 70.31 87 VAL A C 1
ATOM 690 O O . VAL A 1 87 ? -1.889 7.326 11.226 1.00 70.31 87 VAL A O 1
ATOM 693 N N . SER A 1 88 ? -3.405 6.735 9.684 1.00 68.00 88 SER A N 1
ATOM 694 C CA . SER A 1 88 ? -2.576 5.684 9.071 1.00 68.00 88 SER A CA 1
ATOM 695 C C . SER A 1 88 ? -1.232 6.190 8.529 1.00 68.00 88 SER A C 1
ATOM 697 O O . SER A 1 88 ? -0.254 5.452 8.492 1.00 68.00 88 SER A O 1
ATOM 699 N N . MET A 1 89 ? -1.158 7.460 8.116 1.00 64.75 89 MET A N 1
ATOM 700 C CA . MET A 1 89 ? 0.090 8.088 7.675 1.00 64.75 89 MET A CA 1
ATOM 701 C C . MET A 1 89 ? 1.021 8.464 8.822 1.00 64.75 89 MET A C 1
ATOM 703 O O . MET A 1 89 ? 2.234 8.498 8.619 1.00 64.75 89 MET A O 1
ATOM 707 N N . LYS A 1 90 ? 0.467 8.811 9.989 1.00 62.50 90 LYS A N 1
ATOM 708 C CA . LYS A 1 90 ? 1.260 9.107 11.188 1.00 62.50 90 LYS A CA 1
ATOM 709 C C . LYS A 1 90 ? 1.839 7.834 11.800 1.00 62.50 90 LYS A C 1
ATOM 711 O O . LYS A 1 90 ? 2.924 7.886 12.363 1.00 62.50 90 LYS A O 1
ATOM 716 N N . GLU A 1 91 ? 1.147 6.712 11.637 1.00 55.22 91 GLU A N 1
ATOM 717 C CA . GLU A 1 91 ? 1.516 5.400 12.172 1.00 55.22 91 GLU A CA 1
ATOM 718 C C . GLU A 1 91 ? 2.109 4.488 11.091 1.00 55.22 91 GLU A C 1
ATOM 720 O O . GLU A 1 91 ? 1.723 3.332 10.939 1.00 55.22 91 GLU A O 1
ATOM 725 N N . SER A 1 92 ? 3.107 4.976 10.345 1.00 46.19 92 SER A N 1
ATOM 726 C CA . SER A 1 92 ? 3.942 4.099 9.505 1.00 46.19 92 SER A CA 1
ATOM 727 C C . SER A 1 92 ? 4.638 2.979 10.300 1.00 46.19 92 SER A C 1
ATOM 729 O O . SER A 1 92 ? 5.149 2.041 9.695 1.00 46.19 92 SER A O 1
ATOM 731 N N . ASP A 1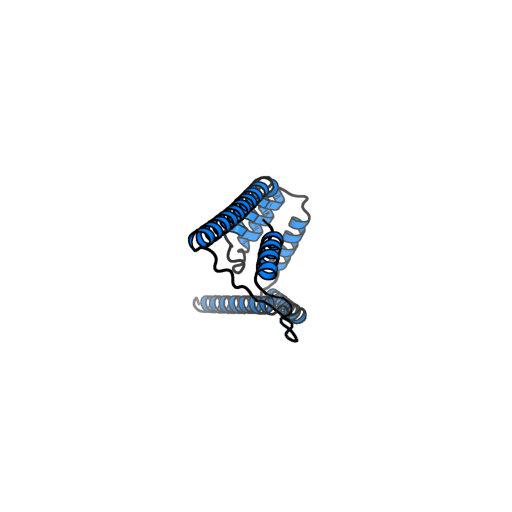 93 ? 4.590 3.049 11.632 1.00 47.12 93 ASP A N 1
ATOM 732 C CA . ASP A 1 93 ? 4.873 1.961 12.556 1.00 47.12 93 ASP A CA 1
ATOM 733 C C . ASP A 1 93 ? 3.546 1.392 13.092 1.00 47.12 93 ASP A C 1
ATOM 735 O O . ASP A 1 93 ? 3.111 1.734 14.190 1.00 47.12 93 ASP A O 1
ATOM 739 N N . LEU A 1 94 ? 2.916 0.479 12.342 1.00 46.09 94 LEU A N 1
ATOM 740 C CA . LEU A 1 94 ? 1.718 -0.308 12.721 1.00 46.09 94 LEU A CA 1
ATOM 741 C C . LEU A 1 94 ? 1.887 -1.166 14.005 1.00 46.09 94 LEU A C 1
ATOM 743 O O . LEU A 1 94 ? 1.115 -2.091 14.246 1.00 46.09 94 LEU A O 1
ATOM 747 N N . GLY A 1 95 ? 2.924 -0.907 14.803 1.00 43.72 95 GLY A N 1
ATOM 748 C CA . GLY A 1 95 ? 3.210 -1.557 16.075 1.00 43.72 95 GLY A CA 1
ATOM 749 C C . GLY A 1 95 ? 2.848 -0.728 17.308 1.00 43.72 95 GLY A C 1
ATOM 750 O O . GLY A 1 95 ? 2.825 -1.298 18.388 1.00 43.72 95 GLY A O 1
ATOM 751 N N . ARG A 1 96 ? 2.556 0.577 17.193 1.00 50.12 96 ARG A N 1
ATOM 752 C CA . ARG A 1 96 ? 2.017 1.358 18.321 1.00 50.12 96 ARG A CA 1
ATOM 753 C C . ARG A 1 96 ? 0.539 1.607 18.090 1.00 50.12 96 ARG A C 1
ATOM 755 O O . ARG A 1 96 ? 0.177 2.351 17.187 1.00 50.12 96 ARG A O 1
ATOM 762 N N . GLY A 1 97 ? -0.292 0.932 18.878 1.00 55.09 97 GLY A N 1
ATOM 763 C CA . GLY A 1 97 ? -1.740 1.075 18.819 1.00 55.09 97 GLY A CA 1
ATOM 764 C C . GLY A 1 97 ? -2.195 2.511 19.076 1.00 55.09 97 GLY A C 1
ATOM 765 O O . GLY A 1 97 ? -1.552 3.276 19.797 1.00 55.09 97 GLY A O 1
ATOM 766 N N . LEU A 1 98 ? -3.339 2.859 18.488 1.00 63.84 98 LEU A N 1
ATOM 767 C CA . LEU A 1 98 ? -4.019 4.119 18.750 1.00 63.84 98 LEU A CA 1
ATOM 768 C C . LEU A 1 98 ? -4.458 4.196 20.212 1.00 63.84 98 LEU A C 1
ATOM 770 O O . LEU A 1 98 ? -5.060 3.260 20.738 1.00 63.84 98 LEU A O 1
ATOM 774 N N . ASP A 1 99 ? -4.235 5.352 20.835 1.00 69.25 99 ASP A N 1
ATOM 775 C CA . ASP A 1 99 ? -4.775 5.642 22.161 1.00 69.25 99 ASP A CA 1
ATOM 776 C C . ASP A 1 99 ? -6.314 5.538 22.161 1.00 69.25 99 ASP A C 1
ATOM 778 O O . ASP A 1 99 ? -6.985 5.950 21.202 1.00 69.25 99 ASP A O 1
ATOM 782 N N . LYS A 1 100 ? -6.883 5.012 23.253 1.00 67.75 100 LYS A N 1
ATOM 783 C CA . LYS A 1 100 ? -8.325 4.751 23.410 1.00 67.75 100 LYS A CA 1
ATOM 784 C C . LYS A 1 100 ? -9.152 6.011 23.143 1.00 67.75 100 LYS A C 1
ATOM 786 O O . LYS A 1 100 ? -10.157 5.950 22.432 1.00 67.75 100 LYS A O 1
ATOM 791 N N . ASP A 1 101 ? -8.684 7.164 23.618 1.00 71.38 101 ASP A N 1
ATOM 792 C CA . ASP A 1 101 ? -9.356 8.451 23.415 1.00 71.38 101 ASP A CA 1
ATOM 793 C C . ASP A 1 101 ? -9.350 8.903 21.949 1.00 71.38 101 ASP A C 1
ATOM 795 O O . ASP A 1 101 ? -10.297 9.548 21.485 1.00 71.38 101 ASP A O 1
ATOM 799 N N . THR A 1 102 ? -8.311 8.541 21.194 1.00 72.81 102 THR A N 1
ATOM 800 C CA . THR A 1 102 ? -8.217 8.836 19.758 1.00 72.81 102 THR A CA 1
ATOM 801 C C . THR A 1 102 ? -9.178 7.955 18.964 1.00 72.81 102 THR A C 1
ATOM 803 O O . THR A 1 102 ? -9.894 8.466 18.100 1.00 72.81 102 THR A O 1
ATOM 806 N N . ILE A 1 103 ? -9.270 6.662 19.298 1.00 71.25 103 ILE A N 1
ATOM 807 C CA . ILE A 1 103 ? -10.223 5.728 18.673 1.00 71.25 103 ILE A CA 1
ATOM 808 C C . ILE A 1 103 ? -11.663 6.176 18.938 1.00 71.25 103 ILE A C 1
ATOM 810 O O . ILE A 1 103 ? -12.476 6.232 18.013 1.00 71.25 103 ILE A O 1
ATOM 814 N N . LYS A 1 104 ? -11.979 6.543 20.184 1.00 75.62 104 LYS A N 1
ATOM 815 C CA . LYS A 1 104 ? -13.317 7.009 20.559 1.0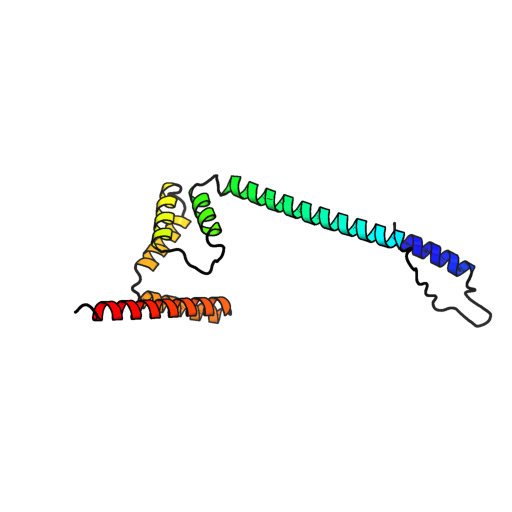0 75.62 104 LYS A CA 1
ATOM 816 C C . LYS A 1 104 ? -13.733 8.247 19.770 1.00 75.62 104 LYS A C 1
ATOM 818 O O . LYS A 1 104 ? -14.805 8.247 19.167 1.00 75.62 104 LYS A O 1
ATOM 823 N N . LYS A 1 105 ? -12.873 9.272 19.729 1.00 76.81 105 LYS A N 1
ATOM 824 C CA . LYS A 1 105 ? -13.130 10.500 18.959 1.00 76.81 105 LYS A CA 1
ATOM 825 C C . LYS A 1 105 ? -13.329 10.207 17.479 1.00 76.81 105 LYS A C 1
ATOM 827 O O . LYS A 1 105 ? -14.234 10.761 16.875 1.00 76.81 105 LYS A O 1
ATOM 832 N N . LEU A 1 106 ? -12.540 9.296 16.913 1.00 74.12 106 LEU A N 1
ATOM 833 C CA . LEU A 1 106 ? -12.665 8.909 15.512 1.00 74.12 106 LEU A CA 1
ATOM 834 C C . LEU A 1 106 ? -14.012 8.234 15.216 1.00 74.12 106 LEU A C 1
ATOM 836 O O . LEU A 1 106 ? -14.634 8.534 14.202 1.00 74.12 106 LEU A O 1
ATOM 840 N N . ILE A 1 107 ? -14.489 7.353 16.101 1.00 74.31 107 ILE A N 1
ATOM 841 C CA . ILE A 1 107 ? -15.808 6.711 15.969 1.00 74.31 107 ILE A CA 1
ATOM 842 C C . ILE A 1 107 ? -16.934 7.747 16.098 1.00 74.31 107 ILE A C 1
ATOM 844 O O . ILE A 1 107 ? -17.904 7.688 15.340 1.00 74.31 107 ILE A O 1
ATOM 848 N N . GLU A 1 108 ? -16.821 8.686 17.039 1.00 77.44 108 GLU A N 1
ATOM 849 C CA . GLU A 1 108 ? -17.810 9.749 17.262 1.00 77.44 108 GLU A CA 1
ATOM 850 C C . GLU A 1 108 ? -17.874 10.734 16.085 1.00 77.44 108 GLU A C 1
ATOM 852 O O . GLU A 1 108 ? -18.963 10.980 15.557 1.00 77.44 108 GLU A O 1
ATOM 857 N N . ASP A 1 109 ? -16.720 11.218 15.619 1.00 75.19 109 ASP A N 1
ATOM 858 C CA . ASP A 1 109 ? -16.604 12.073 14.436 1.00 75.19 109 ASP A CA 1
ATOM 859 C C . ASP A 1 109 ? -17.182 11.350 13.215 1.00 75.19 109 ASP A C 1
ATOM 861 O O . ASP A 1 109 ? -18.000 11.902 12.475 1.00 75.19 109 ASP A O 1
ATOM 865 N N . ALA A 1 110 ? -16.842 10.074 13.037 1.00 72.88 110 ALA A N 1
ATOM 866 C CA . ALA A 1 110 ? -17.304 9.294 11.903 1.00 72.88 110 ALA A CA 1
ATOM 867 C C . ALA A 1 110 ? -18.807 9.007 11.899 1.00 72.88 110 ALA A C 1
ATOM 869 O O . ALA A 1 110 ? -19.447 9.008 10.837 1.00 72.88 110 ALA A O 1
ATOM 870 N N . ALA A 1 111 ? -19.383 8.779 13.079 1.00 73.81 111 ALA A N 1
ATOM 871 C CA . ALA A 1 111 ? -20.816 8.572 13.242 1.00 73.81 111 ALA A CA 1
ATOM 872 C C . ALA A 1 111 ? -21.624 9.819 12.851 1.00 73.81 111 ALA A C 1
ATOM 874 O O . ALA A 1 111 ? -22.760 9.679 12.391 1.00 73.81 111 ALA A O 1
ATOM 875 N N . TRP A 1 112 ? -21.042 11.017 12.984 1.00 72.81 112 TRP A N 1
ATOM 876 C CA . TRP A 1 112 ? -21.684 12.270 12.585 1.00 72.81 112 TRP A CA 1
ATOM 877 C C . TRP A 1 112 ? -21.818 12.402 11.062 1.00 72.81 112 TRP A C 1
ATOM 879 O O . TRP A 1 112 ? -22.858 12.833 10.564 1.00 72.81 112 TRP A O 1
ATOM 889 N N . TRP A 1 113 ? -20.801 11.970 10.314 1.00 68.56 113 TRP A N 1
ATOM 890 C CA . TRP A 1 113 ? -20.772 12.071 8.850 1.00 68.56 113 TRP A CA 1
ATOM 891 C C . TRP A 1 113 ? -21.450 10.894 8.138 1.00 68.56 113 TRP A C 1
ATOM 893 O O . TRP A 1 113 ? -22.042 11.073 7.073 1.00 68.56 113 TRP A O 1
ATOM 903 N N . THR A 1 114 ? -21.422 9.699 8.736 1.00 68.38 114 THR A N 1
ATOM 904 C CA . THR A 1 114 ? -21.957 8.468 8.123 1.00 68.38 114 THR A CA 1
ATOM 905 C C . THR A 1 114 ? -22.823 7.652 9.094 1.00 68.38 114 THR A C 1
ATOM 907 O O . THR A 1 114 ? -22.514 6.500 9.407 1.00 68.38 114 THR A O 1
ATOM 910 N N . PRO A 1 115 ? -23.973 8.191 9.540 1.00 67.69 115 PRO A N 1
ATOM 911 C CA . PRO A 1 115 ? -24.791 7.570 10.587 1.00 67.69 115 PRO A CA 1
ATOM 912 C C . PRO A 1 115 ? -25.381 6.199 10.210 1.00 67.69 115 PRO A C 1
ATOM 914 O O . PRO A 1 115 ? -25.769 5.436 11.090 1.00 67.69 115 PRO A O 1
ATOM 917 N N . GLN A 1 116 ? -25.450 5.856 8.917 1.00 72.50 116 GLN A N 1
ATOM 918 C CA . GLN A 1 116 ? -25.970 4.563 8.441 1.00 72.50 116 GLN A CA 1
ATOM 919 C C . GLN A 1 116 ? -24.879 3.516 8.159 1.00 72.50 116 GLN A C 1
ATOM 921 O O . GLN A 1 116 ? -25.191 2.403 7.722 1.00 72.50 116 GLN A O 1
ATOM 926 N N . ASN A 1 117 ? -23.600 3.836 8.377 1.00 75.31 117 ASN A N 1
ATOM 927 C CA . ASN A 1 117 ? -22.523 2.900 8.078 1.00 75.31 117 ASN A CA 1
ATOM 928 C C . ASN A 1 117 ? -22.465 1.787 9.136 1.00 75.31 117 ASN A C 1
ATOM 930 O O . ASN A 1 117 ? -22.100 2.004 10.292 1.00 75.31 117 ASN A O 1
ATOM 934 N N . ARG A 1 118 ? -22.800 0.562 8.717 1.00 72.88 118 ARG A N 1
ATOM 935 C CA . ARG A 1 118 ? -22.806 -0.630 9.579 1.00 72.88 118 ARG A CA 1
ATOM 936 C C . ARG A 1 118 ? -21.440 -0.906 10.209 1.00 72.88 118 ARG A C 1
ATOM 938 O O . ARG A 1 118 ? -21.393 -1.400 11.330 1.00 72.88 118 ARG A O 1
ATOM 945 N N . TRP A 1 119 ? -20.348 -0.556 9.533 1.00 73.38 119 TRP A N 1
ATOM 946 C CA . TRP A 1 119 ? -18.998 -0.747 10.062 1.00 73.38 119 TRP A CA 1
ATOM 947 C C . TRP A 1 119 ? -18.684 0.172 11.239 1.00 73.38 119 TRP A C 1
ATOM 949 O O . TRP A 1 119 ? -18.003 -0.262 12.160 1.00 73.38 119 TRP A O 1
ATOM 959 N N . LEU A 1 120 ? -19.237 1.389 11.272 1.00 73.62 120 LEU A N 1
ATOM 960 C CA . LEU A 1 120 ? -19.096 2.281 12.429 1.00 73.62 120 LEU A CA 1
ATOM 961 C C . LEU A 1 120 ? -19.858 1.761 13.642 1.00 73.62 120 LEU A C 1
ATOM 963 O O . LEU A 1 120 ? -19.367 1.838 14.764 1.00 73.62 120 LEU A O 1
ATOM 967 N N . LEU A 1 121 ? -21.033 1.175 13.415 1.00 69.62 121 LEU A N 1
ATOM 968 C CA . LEU A 1 121 ? -21.803 0.534 14.474 1.00 69.62 121 LEU A CA 1
ATOM 969 C C . LEU A 1 121 ? -21.064 -0.692 15.034 1.00 69.62 121 LEU A C 1
ATOM 971 O O . LEU A 1 121 ? -20.999 -0.855 16.248 1.00 69.62 121 LEU A O 1
ATOM 975 N N . ILE A 1 122 ? -20.448 -1.504 14.169 1.00 73.19 122 ILE A N 1
ATOM 976 C CA . ILE A 1 122 ? -19.588 -2.621 14.588 1.00 73.19 122 ILE A CA 1
ATOM 977 C C . ILE A 1 122 ? -18.376 -2.104 15.372 1.00 73.19 122 ILE A C 1
ATOM 979 O O . ILE A 1 122 ? -18.127 -2.585 16.473 1.00 73.19 122 ILE A O 1
ATOM 983 N N . ALA A 1 123 ? -17.656 -1.106 14.852 1.00 73.25 123 ALA A N 1
ATOM 984 C CA . ALA A 1 123 ? -16.483 -0.532 15.511 1.00 73.25 123 ALA A CA 1
ATOM 985 C C . ALA A 1 123 ? -16.824 0.037 16.894 1.00 73.25 123 ALA A C 1
ATOM 987 O O . ALA A 1 123 ? -16.094 -0.205 17.850 1.00 73.25 123 ALA A O 1
ATOM 988 N N . ARG A 1 124 ? -17.968 0.719 17.026 1.00 74.50 124 ARG A N 1
ATOM 989 C CA . ARG A 1 124 ? -18.465 1.225 18.307 1.00 74.50 124 ARG A CA 1
ATOM 990 C C . ARG A 1 124 ? -18.794 0.105 19.288 1.00 74.50 124 ARG A C 1
ATOM 992 O O . ARG A 1 124 ? -18.359 0.173 20.427 1.00 74.50 124 ARG A O 1
ATOM 999 N N . ILE A 1 125 ? -19.511 -0.934 18.853 1.00 75.56 125 ILE A N 1
ATOM 1000 C CA . ILE A 1 125 ? -19.831 -2.088 19.711 1.00 75.56 125 ILE A CA 1
ATOM 1001 C C . ILE A 1 125 ? -18.551 -2.775 20.190 1.00 75.56 125 ILE A C 1
ATOM 1003 O O . ILE A 1 125 ? -18.445 -3.122 21.363 1.00 75.56 125 ILE A O 1
ATOM 1007 N N . VAL A 1 126 ? -17.578 -2.958 19.295 1.00 75.81 126 VAL A N 1
ATOM 1008 C CA . VAL A 1 126 ? -16.280 -3.547 19.638 1.00 75.81 126 VAL A CA 1
ATOM 1009 C C . VAL A 1 126 ? -15.527 -2.647 20.616 1.00 75.81 126 VAL A C 1
ATOM 1011 O O . VAL A 1 126 ? -15.051 -3.143 21.631 1.00 75.81 126 VAL A O 1
ATOM 1014 N N . TYR A 1 127 ? -15.470 -1.338 20.369 1.00 77.00 127 TYR A N 1
ATOM 1015 C CA . TYR A 1 127 ? -14.834 -0.378 21.271 1.00 77.00 127 TYR A CA 1
ATOM 1016 C C . TYR A 1 127 ? -15.487 -0.367 22.657 1.00 77.00 127 TYR A C 1
ATOM 1018 O O . TYR A 1 127 ? -14.781 -0.459 23.657 1.00 77.00 127 TYR A O 1
ATOM 1026 N N . ASP A 1 128 ? -16.817 -0.301 22.732 1.00 76.88 128 ASP A N 1
ATOM 1027 C CA . ASP A 1 128 ? -17.567 -0.290 23.993 1.00 76.88 128 ASP A CA 1
ATOM 1028 C C . ASP A 1 128 ? -17.367 -1.606 24.764 1.00 76.88 128 ASP A C 1
ATOM 1030 O O . ASP A 1 128 ? -17.178 -1.598 25.981 1.00 76.88 128 ASP A O 1
ATOM 1034 N N . TYR A 1 129 ? -17.344 -2.742 24.057 1.00 77.00 129 TYR A N 1
ATOM 1035 C CA . TYR A 1 129 ? -17.063 -4.050 24.648 1.00 77.00 129 TYR A CA 1
ATOM 1036 C C . TYR A 1 129 ? -15.633 -4.139 25.195 1.00 77.00 129 TYR A C 1
ATOM 1038 O O . TYR A 1 129 ? -15.441 -4.547 26.340 1.00 77.00 129 TYR A O 1
ATOM 1046 N N . LEU A 1 130 ? -14.638 -3.725 24.405 1.00 75.12 130 LEU A N 1
ATOM 1047 C CA . LEU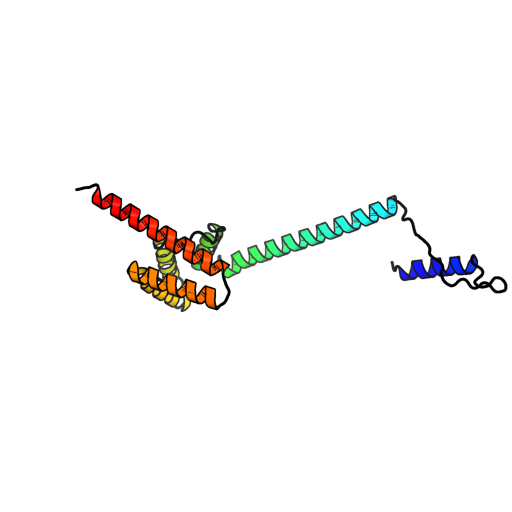 A 1 130 ? -13.225 -3.730 24.794 1.00 75.12 130 LEU A CA 1
ATOM 1048 C C . LEU A 1 130 ? -12.927 -2.735 25.921 1.00 75.12 130 LEU A C 1
ATOM 1050 O O . LEU A 1 130 ? -12.152 -3.045 26.818 1.00 75.12 130 LEU A O 1
ATOM 1054 N N . SER A 1 131 ? -13.579 -1.574 25.923 1.00 70.69 131 SER A N 1
ATOM 1055 C CA . SER A 1 131 ? -13.414 -0.547 26.960 1.00 70.69 131 SER A CA 1
ATOM 1056 C C . SER A 1 131 ? -14.111 -0.911 28.274 1.00 70.69 131 SER A C 1
ATOM 1058 O O . SER A 1 131 ? -13.719 -0.430 29.332 1.00 70.69 131 SER A O 1
ATOM 1060 N N . GLY A 1 132 ? -15.155 -1.744 28.214 1.00 70.44 132 GLY A N 1
ATOM 1061 C CA . GLY A 1 132 ? -15.888 -2.245 29.379 1.00 70.44 132 GLY A CA 1
ATOM 1062 C C . GLY A 1 132 ? -15.302 -3.518 29.999 1.00 70.44 132 GLY A C 1
ATOM 1063 O O . GLY A 1 132 ? -15.813 -3.996 31.017 1.00 70.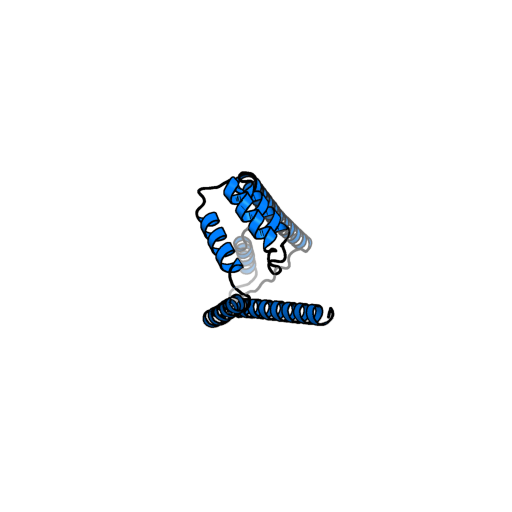44 132 GLY A O 1
ATOM 1064 N N . LEU A 1 133 ? -14.260 -4.099 29.398 1.00 75.62 133 LEU A N 1
ATOM 1065 C CA . LEU A 1 133 ? -13.553 -5.245 29.960 1.00 75.62 133 LEU A CA 1
ATOM 1066 C C . LEU A 1 133 ? -12.696 -4.782 31.142 1.00 75.62 133 LEU A C 1
ATOM 1068 O O . LEU A 1 133 ? -11.856 -3.901 31.006 1.00 75.62 133 LEU A O 1
ATOM 1072 N N . SER A 1 134 ? -12.894 -5.398 32.309 1.00 70.81 134 SER A N 1
ATOM 1073 C CA . SER A 1 134 ? -11.960 -5.238 33.424 1.00 70.81 134 SER A CA 1
ATOM 1074 C C . SER A 1 134 ? -10.596 -5.825 33.058 1.00 70.81 134 SER A C 1
ATOM 1076 O O . SER A 1 134 ? -10.532 -6.798 32.302 1.00 70.81 134 SER A O 1
ATOM 1078 N N . ASP A 1 135 ? -9.516 -5.309 33.646 1.00 69.00 135 ASP A N 1
ATOM 1079 C CA . ASP A 1 135 ? -8.133 -5.710 33.324 1.00 69.00 135 ASP A CA 1
ATOM 1080 C C . ASP A 1 135 ? -7.886 -7.225 33.421 1.00 69.00 135 ASP A C 1
ATOM 1082 O O . ASP A 1 135 ? -7.031 -7.784 32.736 1.00 69.00 135 ASP A O 1
ATOM 1086 N N . GLY A 1 136 ? -8.645 -7.929 34.269 1.00 67.06 136 GLY A N 1
ATOM 1087 C CA . GLY A 1 136 ? -8.623 -9.393 34.333 1.00 67.06 136 GLY A CA 1
ATOM 1088 C C . GLY A 1 136 ? -9.217 -10.059 33.086 1.00 67.06 136 GLY A C 1
ATOM 1089 O O . GLY A 1 136 ? -8.612 -10.960 32.515 1.00 67.06 136 GLY A O 1
ATOM 1090 N N . ARG A 1 137 ? -10.371 -9.578 32.611 1.00 71.06 137 ARG A N 1
ATOM 1091 C CA . ARG A 1 137 ? -11.051 -10.140 31.434 1.00 71.06 137 ARG A CA 1
ATOM 1092 C C . ARG A 1 137 ? -10.384 -9.738 30.121 1.00 71.06 137 ARG A C 1
ATOM 1094 O O . ARG A 1 137 ? -10.414 -10.517 29.173 1.00 71.06 137 ARG A O 1
ATOM 1101 N N . ALA A 1 138 ? -9.775 -8.553 30.064 1.00 70.69 138 ALA A N 1
ATOM 1102 C CA . ALA A 1 138 ? -8.954 -8.137 28.929 1.00 70.69 138 ALA A CA 1
ATOM 1103 C C . ALA A 1 138 ? -7.736 -9.066 28.761 1.00 70.69 138 ALA A C 1
ATOM 1105 O O . ALA A 1 138 ? -7.466 -9.536 27.657 1.00 70.69 138 ALA A O 1
ATOM 1106 N N . ARG A 1 139 ? -7.072 -9.432 29.870 1.00 70.69 139 ARG A N 1
ATOM 1107 C CA . ARG A 1 139 ? -5.971 -10.411 29.871 1.00 70.69 139 ARG A CA 1
ATOM 1108 C C . ARG A 1 139 ? -6.407 -11.812 29.451 1.00 70.69 139 ARG A C 1
ATOM 1110 O O . ARG A 1 139 ? -5.704 -12.456 28.675 1.00 70.69 139 ARG A O 1
ATOM 1117 N N . ASP A 1 140 ? -7.565 -12.277 29.915 1.00 76.75 140 ASP A N 1
ATOM 1118 C CA . ASP A 1 140 ? -8.104 -13.580 29.501 1.00 76.75 140 ASP A CA 1
ATOM 1119 C C . ASP A 1 140 ? -8.421 -13.616 27.997 1.00 76.75 140 ASP A C 1
ATOM 1121 O O . ASP A 1 140 ? -8.153 -14.613 27.321 1.00 76.75 140 ASP A O 1
ATOM 1125 N N . LEU A 1 141 ? -8.935 -12.510 27.455 1.00 79.31 141 LEU A N 1
ATOM 1126 C CA . LEU A 1 141 ? -9.213 -12.347 26.030 1.00 79.31 141 LEU A CA 1
ATOM 1127 C C . LEU A 1 141 ? -7.920 -12.328 25.195 1.00 79.31 141 LEU A C 1
ATOM 1129 O O . LEU A 1 141 ? -7.827 -13.049 24.203 1.00 79.31 141 LEU A O 1
ATOM 1133 N N . LEU A 1 142 ? -6.900 -11.575 25.623 1.00 78.12 142 LEU A N 1
ATOM 1134 C CA . LEU A 1 142 ? -5.575 -11.573 24.988 1.00 78.12 142 LEU A CA 1
ATOM 1135 C C . LEU A 1 142 ? -4.949 -12.972 24.989 1.00 78.12 142 LEU A C 1
ATOM 1137 O O . LEU A 1 142 ? -4.456 -13.435 23.960 1.00 78.12 142 LEU A O 1
ATOM 1141 N N . ARG A 1 143 ? -5.042 -13.695 26.112 1.00 79.19 143 ARG A N 1
ATOM 1142 C CA . ARG A 1 143 ? -4.558 -15.077 26.216 1.00 79.19 143 ARG A CA 1
ATOM 1143 C C . ARG A 1 143 ? -5.292 -16.013 25.253 1.00 79.19 143 ARG A C 1
ATOM 1145 O O . ARG A 1 143 ? -4.651 -16.853 24.627 1.00 79.19 143 ARG A O 1
ATOM 1152 N N . ALA A 1 144 ? -6.606 -15.856 25.094 1.00 81.50 144 ALA A N 1
ATOM 1153 C CA . ALA A 1 144 ? -7.374 -16.631 24.121 1.00 81.50 144 ALA A CA 1
ATOM 1154 C C . ALA A 1 144 ? -6.936 -16.343 22.673 1.00 81.50 144 ALA A C 1
ATOM 1156 O O . ALA A 1 144 ? -6.836 -17.274 21.871 1.00 81.50 144 ALA A O 1
ATOM 1157 N N . PHE A 1 145 ? -6.616 -15.087 22.344 1.00 78.81 145 PHE A N 1
ATOM 1158 C CA . PHE A 1 145 ? -6.100 -14.725 21.022 1.00 78.81 145 PHE A CA 1
ATOM 1159 C C . PHE A 1 145 ? -4.698 -15.268 20.749 1.00 78.81 145 PHE A C 1
ATOM 1161 O O . PHE A 1 145 ? -4.459 -15.745 19.644 1.00 78.81 145 PHE A O 1
ATOM 1168 N N . ILE A 1 146 ? -3.805 -15.271 21.743 1.00 79.69 146 ILE A N 1
ATOM 1169 C CA . ILE A 1 146 ? -2.473 -15.886 21.622 1.00 79.69 146 ILE A CA 1
ATOM 1170 C C . ILE A 1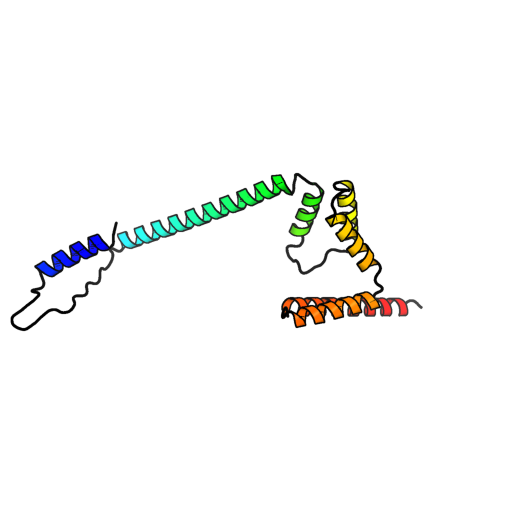 146 ? -2.608 -17.375 21.280 1.00 79.69 146 ILE A C 1
ATOM 1172 O O . ILE A 1 146 ? -2.015 -17.843 20.311 1.00 79.69 146 ILE A O 1
ATOM 1176 N N . VAL A 1 147 ? -3.457 -18.104 22.013 1.00 82.19 147 VAL A N 1
ATOM 1177 C CA . VAL A 1 147 ? -3.707 -19.536 21.766 1.00 82.19 147 VAL A CA 1
ATOM 1178 C C . VAL A 1 147 ? -4.307 -19.770 20.375 1.00 82.19 147 VAL A C 1
ATOM 1180 O O . VAL A 1 147 ? -3.937 -20.722 19.687 1.00 82.19 147 VAL A O 1
ATOM 1183 N N . ALA A 1 148 ? -5.216 -18.901 19.927 1.00 78.81 148 ALA A N 1
ATOM 1184 C CA . ALA A 1 148 ? -5.799 -18.997 18.591 1.00 78.81 148 ALA A CA 1
ATOM 1185 C C . ALA A 1 148 ? -4.774 -18.707 17.477 1.00 78.81 148 ALA A C 1
ATOM 1187 O O . ALA A 1 148 ? -4.753 -19.415 16.471 1.00 78.81 148 ALA A O 1
ATOM 1188 N N . ALA A 1 149 ? -3.908 -17.707 17.661 1.00 77.00 149 ALA A N 1
ATOM 1189 C CA . ALA A 1 149 ? -2.846 -17.354 16.720 1.00 77.00 149 ALA A CA 1
ATOM 1190 C C . ALA A 1 149 ? -1.827 -18.494 16.564 1.00 77.00 149 ALA A C 1
ATOM 1192 O O . ALA A 1 149 ? -1.482 -18.880 15.444 1.00 77.00 149 ALA A O 1
ATOM 1193 N N . GLU A 1 150 ? -1.428 -19.107 17.681 1.00 80.00 150 GLU A N 1
ATOM 1194 C CA . GLU A 1 150 ? -0.572 -20.296 17.695 1.00 80.00 150 GLU A CA 1
ATOM 1195 C C . GLU A 1 150 ? -1.217 -21.478 16.962 1.00 80.00 150 GLU A C 1
ATOM 1197 O O . GLU A 1 150 ? -0.554 -22.147 16.169 1.00 80.00 150 GLU A O 1
ATOM 1202 N N . ALA A 1 151 ? -2.516 -21.712 17.172 1.00 80.56 151 ALA A N 1
ATOM 1203 C CA . ALA A 1 151 ? -3.247 -22.802 16.525 1.00 80.56 151 ALA A CA 1
ATOM 1204 C C . ALA A 1 151 ? -3.366 -22.636 14.998 1.00 80.56 151 ALA A C 1
ATOM 1206 O O . ALA A 1 151 ? -3.443 -23.631 14.277 1.00 80.56 151 ALA A O 1
ATOM 1207 N N . ILE A 1 152 ? -3.374 -21.395 14.502 1.00 80.94 152 ILE A N 1
ATOM 1208 C CA . ILE A 1 152 ? -3.438 -21.068 13.067 1.00 80.94 152 ILE A CA 1
ATOM 1209 C C . ILE A 1 152 ? -2.029 -21.012 12.437 1.00 80.94 152 ILE A C 1
ATOM 1211 O O . ILE A 1 152 ? -1.894 -21.011 11.214 1.00 80.94 152 ILE A O 1
ATOM 1215 N N . GLY A 1 153 ? -0.971 -21.052 13.254 1.00 77.88 153 GLY A N 1
ATOM 1216 C CA . GLY A 1 153 ? 0.424 -21.058 12.807 1.00 77.88 153 GLY A CA 1
ATOM 1217 C C . GLY A 1 153 ? 1.025 -19.667 12.587 1.00 77.88 153 GLY A C 1
ATOM 1218 O O . GLY A 1 153 ? 2.102 -19.565 12.001 1.00 77.88 153 GLY A O 1
ATOM 1219 N N . ASP A 1 154 ? 0.369 -18.606 13.061 1.00 78.62 154 ASP A N 1
ATOM 1220 C CA . ASP A 1 154 ? 0.877 -17.234 12.977 1.00 78.62 154 ASP A CA 1
ATOM 1221 C C . ASP A 1 154 ? 1.675 -16.879 14.241 1.00 78.62 154 ASP A C 1
ATOM 1223 O O . ASP A 1 154 ? 1.181 -16.249 15.182 1.00 78.62 154 ASP A O 1
ATOM 1227 N N . GLN A 1 155 ? 2.927 -17.345 14.280 1.00 79.31 155 GLN A N 1
ATOM 1228 C CA . GLN A 1 155 ? 3.814 -17.105 15.422 1.00 79.31 155 GLN A CA 1
ATOM 1229 C C . GLN A 1 155 ? 4.204 -15.632 15.573 1.00 79.31 155 GLN A C 1
ATOM 1231 O O . GLN A 1 155 ? 4.319 -15.151 16.694 1.00 79.31 155 GLN A O 1
ATOM 1236 N N . GLU A 1 156 ? 4.338 -14.894 14.470 1.00 75.31 156 GLU A N 1
ATOM 1237 C CA . GLU A 1 156 ? 4.697 -13.473 14.509 1.00 75.31 156 GLU A CA 1
ATOM 1238 C C . GLU A 1 156 ? 3.584 -12.629 15.151 1.00 75.31 156 GLU A C 1
ATOM 1240 O O . GLU A 1 156 ? 3.846 -11.645 15.848 1.00 75.31 156 GLU A O 1
ATOM 1245 N N . PHE A 1 157 ? 2.322 -12.996 14.924 1.00 71.62 157 PHE A N 1
ATOM 1246 C CA . PHE A 1 157 ? 1.188 -12.358 15.582 1.00 71.62 157 PHE A CA 1
ATOM 1247 C C . PHE A 1 157 ? 1.068 -12.764 17.058 1.00 71.62 157 PHE A C 1
ATOM 1249 O O . PHE A 1 157 ? 0.858 -11.902 17.914 1.00 71.62 157 PHE A O 1
ATOM 1256 N N . ALA A 1 158 ? 1.272 -14.045 17.381 1.00 73.81 158 ALA A N 1
ATOM 1257 C CA . ALA A 1 158 ? 1.262 -14.524 18.765 1.00 73.81 158 ALA A CA 1
ATOM 1258 C C . ALA A 1 158 ? 2.351 -13.856 19.626 1.00 73.81 158 ALA A C 1
ATOM 1260 O O . ALA A 1 158 ? 2.080 -13.446 20.756 1.00 73.81 158 ALA A O 1
ATOM 1261 N N . ASP A 1 159 ? 3.562 -13.697 19.088 1.00 78.12 159 ASP A N 1
ATOM 1262 C CA . ASP A 1 159 ? 4.687 -13.070 19.788 1.00 78.12 159 ASP A CA 1
ATOM 1263 C C . ASP A 1 159 ? 4.433 -11.580 20.062 1.00 78.12 159 ASP A C 1
ATOM 1265 O O . ASP A 1 159 ? 4.721 -11.095 21.159 1.00 78.12 159 ASP A O 1
ATOM 1269 N N . ARG A 1 160 ? 3.812 -10.868 19.112 1.00 75.12 160 ARG A N 1
ATOM 1270 C CA . ARG A 1 160 ? 3.382 -9.474 19.307 1.00 75.12 160 ARG A CA 1
ATOM 1271 C C . ARG A 1 160 ? 2.350 -9.341 20.422 1.00 75.12 160 ARG A C 1
ATOM 1273 O O . ARG A 1 160 ? 2.514 -8.500 21.300 1.00 75.12 160 ARG A O 1
ATOM 1280 N N . LEU A 1 161 ? 1.335 -10.205 20.434 1.00 76.44 161 LEU A N 1
ATOM 1281 C CA . LEU A 1 161 ? 0.309 -10.198 21.482 1.00 76.44 161 LEU A CA 1
ATOM 1282 C C . LEU A 1 161 ? 0.881 -10.510 22.874 1.00 76.44 161 LEU A C 1
ATOM 1284 O O . LEU A 1 161 ? 0.396 -9.968 23.865 1.00 76.44 161 LEU A O 1
ATOM 1288 N N . ARG A 1 162 ? 1.912 -11.364 22.965 1.00 78.19 162 ARG A N 1
ATOM 1289 C CA . ARG A 1 162 ? 2.606 -11.625 24.239 1.00 78.19 162 ARG A CA 1
ATOM 1290 C C . ARG A 1 162 ? 3.399 -10.412 24.718 1.00 78.19 162 ARG A C 1
ATOM 1292 O O . ARG A 1 162 ? 3.337 -10.100 25.901 1.00 78.19 162 ARG A O 1
ATOM 1299 N N . SER A 1 163 ? 4.097 -9.726 23.813 1.00 78.00 163 SER A N 1
ATOM 1300 C CA . SER A 1 163 ? 4.841 -8.506 24.151 1.00 78.00 163 SER A CA 1
ATOM 1301 C C . SER A 1 163 ? 3.925 -7.427 24.732 1.00 78.00 163 SER A C 1
ATOM 1303 O O . SER A 1 163 ? 4.264 -6.835 25.751 1.00 78.00 163 SER A O 1
ATOM 1305 N N . GLU A 1 164 ? 2.750 -7.226 24.132 1.00 70.19 164 GLU A N 1
ATOM 1306 C CA . GLU A 1 164 ? 1.766 -6.244 24.605 1.00 70.19 164 GLU A CA 1
ATOM 1307 C C . GLU A 1 164 ? 1.221 -6.606 25.998 1.00 70.19 164 GLU A C 1
ATOM 1309 O O . GLU A 1 164 ? 1.169 -5.775 26.902 1.00 70.19 164 GLU A O 1
ATOM 1314 N N . ALA A 1 165 ? 0.892 -7.886 26.214 1.00 68.88 165 ALA A N 1
ATOM 1315 C CA . ALA A 1 165 ? 0.390 -8.365 27.502 1.00 68.88 165 ALA A CA 1
ATOM 1316 C C . ALA A 1 165 ? 1.419 -8.226 28.644 1.00 68.88 165 ALA A C 1
ATOM 1318 O O . ALA A 1 165 ? 1.036 -8.023 29.801 1.00 68.88 165 ALA A O 1
ATOM 1319 N N . ASP A 1 166 ? 2.714 -8.336 28.330 1.00 70.44 166 ASP A N 1
ATOM 1320 C CA . ASP A 1 166 ? 3.810 -8.168 29.289 1.00 70.44 166 ASP A CA 1
ATOM 1321 C C . ASP A 1 166 ? 4.108 -6.687 29.596 1.00 70.44 166 ASP A C 1
ATOM 1323 O O . ASP A 1 166 ? 4.554 -6.367 30.704 1.00 70.44 166 ASP A O 1
ATOM 1327 N N . GLU A 1 167 ? 3.877 -5.777 28.645 1.00 67.25 167 GLU A N 1
ATOM 1328 C CA . GLU A 1 167 ? 4.005 -4.328 28.857 1.00 67.25 167 GLU A CA 1
ATOM 1329 C C . GLU A 1 167 ? 2.880 -3.790 29.753 1.00 67.25 167 GLU A C 1
ATOM 1331 O O . GLU A 1 167 ? 3.182 -3.140 30.761 1.00 67.25 167 GLU A O 1
ATOM 1336 N N . ASP A 1 168 ? 1.630 -4.184 29.493 1.00 62.59 168 ASP A N 1
ATOM 1337 C CA . ASP A 1 168 ? 0.465 -3.829 30.320 1.00 62.59 168 ASP A CA 1
ATOM 1338 C C . ASP A 1 168 ? 0.616 -4.308 31.778 1.00 62.59 168 ASP A C 1
ATOM 1340 O O . ASP A 1 168 ? 0.287 -3.597 32.733 1.00 62.59 168 ASP A O 1
ATOM 1344 N N . ALA A 1 169 ? 1.165 -5.512 31.982 1.00 61.09 169 ALA A N 1
ATOM 1345 C CA . ALA A 1 169 ? 1.404 -6.054 33.321 1.00 61.09 169 ALA A CA 1
ATOM 1346 C C . ALA A 1 169 ? 2.439 -5.229 34.110 1.00 61.09 169 ALA A C 1
ATOM 1348 O O . ALA A 1 169 ? 2.266 -4.982 35.304 1.00 61.09 169 ALA A O 1
ATOM 1349 N N . ARG A 1 170 ? 3.500 -4.758 33.441 1.00 60.44 170 ARG A N 1
ATOM 1350 C CA . ARG A 1 170 ? 4.549 -3.933 34.065 1.00 60.44 170 ARG A CA 1
ATOM 1351 C C . ARG A 1 170 ? 4.077 -2.518 34.375 1.00 60.44 170 ARG A C 1
ATOM 1353 O O . ARG A 1 170 ? 4.602 -1.904 35.305 1.00 60.44 170 ARG A O 1
ATOM 1360 N N . GLU A 1 171 ? 3.148 -1.977 33.595 1.00 60.41 171 GLU A N 1
ATOM 1361 C CA . GLU A 1 171 ? 2.577 -0.652 33.837 1.00 60.41 171 GLU A CA 1
ATOM 1362 C C . GLU A 1 171 ? 1.597 -0.676 35.020 1.00 60.41 171 GLU A C 1
ATOM 1364 O O . GLU A 1 171 ? 1.721 0.152 35.926 1.00 60.41 171 GLU A O 1
ATOM 1369 N N . SER A 1 172 ? 0.751 -1.710 35.108 1.00 59.06 172 SER A N 1
ATOM 1370 C CA . SER A 1 172 ? -0.159 -1.922 36.244 1.00 59.06 172 SER A CA 1
ATOM 1371 C C . SER A 1 172 ? 0.575 -2.116 37.583 1.00 59.06 172 SER A C 1
ATOM 1373 O O . SER A 1 172 ? 0.129 -1.579 38.599 1.00 59.06 172 SER A O 1
ATOM 1375 N N . ASP A 1 173 ? 1.712 -2.825 37.602 1.00 60.03 173 ASP A N 1
ATOM 1376 C CA . ASP A 1 173 ? 2.521 -3.016 38.819 1.00 60.03 173 ASP A CA 1
ATOM 1377 C C . ASP A 1 173 ? 3.199 -1.710 39.279 1.00 60.03 173 ASP A C 1
ATOM 1379 O O . ASP A 1 173 ? 3.279 -1.424 40.475 1.00 60.03 173 ASP A O 1
ATOM 1383 N N . ARG A 1 174 ? 3.646 -0.865 38.338 1.00 59.72 174 ARG A N 1
ATOM 1384 C CA . ARG A 1 174 ? 4.256 0.444 38.644 1.00 59.72 174 ARG A CA 1
ATOM 1385 C C . ARG A 1 174 ? 3.246 1.458 39.176 1.00 59.72 174 ARG A C 1
ATOM 1387 O O . ARG A 1 174 ? 3.614 2.325 39.971 1.00 59.72 174 ARG A O 1
ATOM 1394 N N . GLU A 1 175 ? 1.999 1.384 38.725 1.00 55.19 175 GLU A N 1
ATOM 1395 C CA . GLU A 1 175 ? 0.927 2.260 39.199 1.00 55.19 175 GLU A CA 1
ATOM 1396 C C . GLU A 1 175 ? 0.432 1.845 40.597 1.00 55.19 175 GLU A C 1
ATOM 1398 O O . GLU A 1 175 ? 0.210 2.710 41.449 1.00 55.19 175 GLU A O 1
ATOM 1403 N N . GLY A 1 176 ? 0.405 0.538 40.888 1.00 56.75 176 GLY A N 1
ATOM 1404 C CA . GLY A 1 176 ? 0.154 0.006 42.234 1.00 56.75 176 GLY A CA 1
ATOM 1405 C C . GLY A 1 176 ? 1.211 0.426 43.266 1.00 56.75 176 GLY A C 1
ATOM 1406 O O . GLY A 1 176 ? 0.865 0.838 44.376 1.00 56.75 176 GLY A O 1
ATOM 1407 N N . ASP A 1 177 ? 2.492 0.421 42.888 1.00 55.88 177 ASP A N 1
ATOM 1408 C CA . ASP A 1 177 ? 3.596 0.831 43.772 1.00 55.88 177 ASP A CA 1
ATOM 1409 C C . ASP A 1 177 ? 3.594 2.348 44.058 1.00 55.88 177 ASP A C 1
ATOM 1411 O O . ASP A 1 177 ? 3.947 2.796 45.152 1.00 55.88 177 ASP A O 1
ATOM 1415 N N . ARG A 1 178 ? 3.121 3.170 43.107 1.00 54.84 178 ARG A N 1
ATOM 1416 C CA . ARG A 1 178 ? 2.953 4.621 43.310 1.00 54.84 178 ARG A CA 1
ATOM 1417 C C . ARG A 1 178 ? 1.829 4.965 44.284 1.00 54.84 178 ARG A C 1
ATOM 1419 O O . ARG A 1 178 ? 1.966 5.944 45.016 1.00 54.84 178 ARG A O 1
ATOM 1426 N N . MET A 1 179 ? 0.748 4.184 44.319 1.00 51.59 179 MET A N 1
ATOM 1427 C CA . MET A 1 179 ? -0.344 4.408 45.277 1.00 51.59 179 MET A CA 1
ATOM 1428 C C . MET A 1 179 ? 0.025 3.984 46.706 1.00 51.59 179 MET A C 1
ATOM 1430 O O . MET A 1 179 ? -0.475 4.575 47.661 1.00 51.59 179 MET A O 1
ATOM 1434 N N . HIS A 1 180 ? 0.941 3.025 46.878 1.00 51.38 180 HIS A N 1
ATOM 1435 C CA . HIS A 1 180 ? 1.416 2.601 48.201 1.00 51.38 180 HIS A CA 1
ATOM 1436 C C . HIS A 1 180 ? 2.443 3.544 48.848 1.00 51.38 180 HIS A C 1
ATOM 1438 O O . HIS A 1 180 ? 2.675 3.448 50.051 1.00 51.38 180 HIS A O 1
ATOM 1444 N N . LEU A 1 181 ? 3.013 4.486 48.092 1.00 52.84 181 LEU A N 1
ATOM 1445 C CA . LEU A 1 181 ? 3.993 5.464 48.584 1.00 52.84 181 LEU A CA 1
ATOM 1446 C C . LEU A 1 181 ? 3.381 6.824 48.988 1.00 52.84 181 LEU A C 1
ATOM 1448 O O . LEU A 1 181 ? 4.126 7.756 49.288 1.00 52.84 181 LEU A O 1
ATOM 1452 N N . GLN A 1 182 ? 2.048 6.960 48.993 1.00 45.72 182 GLN A N 1
ATOM 1453 C CA . GLN A 1 182 ? 1.339 8.196 49.376 1.00 45.72 182 GLN A CA 1
ATOM 1454 C C . GLN A 1 182 ? 0.512 8.100 50.676 1.00 45.72 182 GLN A C 1
ATOM 1456 O O . GLN A 1 182 ? -0.299 8.990 50.940 1.00 45.72 182 GLN A O 1
ATOM 1461 N N . ILE A 1 183 ? 0.726 7.074 51.506 1.00 42.38 183 ILE A N 1
ATOM 1462 C CA . ILE A 1 183 ? 0.167 6.981 52.872 1.00 42.38 183 ILE A CA 1
ATOM 1463 C C . ILE A 1 183 ? 1.300 7.152 53.881 1.00 42.38 183 ILE A C 1
ATOM 1465 O O . ILE A 1 183 ? 1.108 7.926 54.845 1.00 42.38 183 ILE A O 1
#